Protein AF-A0A7W1DXP7-F1 (afdb_monomer_lite)

Foldseek 3Di:
DDDDDCPDLPPQQWDWDQDPQLKIFIDHVNHGLDIGHD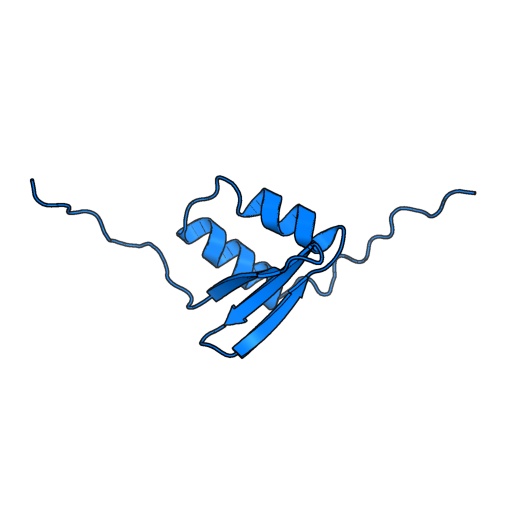PRSVVLCVQPVVDDSSSNNVSSCCVSPPPVPPPPDPPPDD

Radius of gyration: 15.11 Å; chains: 1; bounding box: 29×36×48 Å

Sequence (78 aa):
MTTDTHDDVTDLGFTYQTVKDGRVRIFWRGKIATELSGKRAVQFVQRVDGADFAVSQRVMAKATGNFKRGNERPPTRP

Secondary structure (DSSP, 8-state):
------------SEEEEEETTTEEEEEETTEEEEEE-THHHHHHHHHHTT--HHHHHHHHHHHHHHGGG---------

Structure (mmCIF, N/CA/C/O backbone):
data_AF-A0A7W1DXP7-F1
#
_entry.id   AF-A0A7W1DXP7-F1
#
loop_
_atom_site.group_PDB
_atom_site.id
_atom_site.type_symbol
_at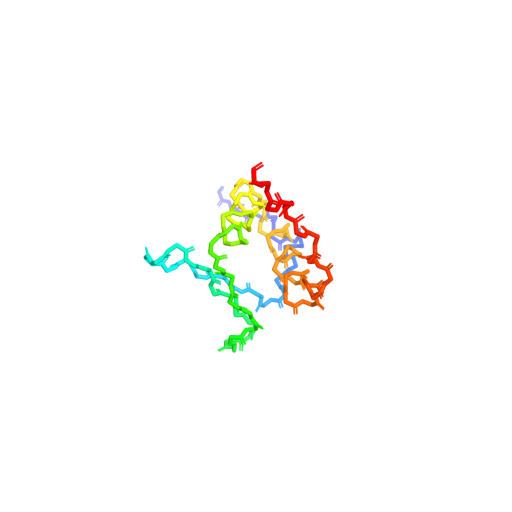om_site.label_atom_id
_atom_site.label_alt_id
_atom_site.label_comp_id
_atom_site.label_asym_id
_atom_site.label_entity_id
_atom_site.label_seq_id
_atom_site.pdbx_PDB_ins_code
_atom_site.Cartn_x
_atom_site.Cartn_y
_atom_site.Cartn_z
_atom_site.occupancy
_atom_site.B_iso_or_equiv
_atom_site.auth_seq_id
_atom_site.auth_comp_id
_atom_site.auth_asym_id
_atom_site.auth_atom_id
_atom_site.pdbx_PDB_model_num
ATOM 1 N N . MET A 1 1 ? 5.865 -12.135 -32.464 1.00 54.59 1 MET A N 1
ATOM 2 C CA . MET A 1 1 ? 5.302 -12.256 -31.104 1.00 54.59 1 MET A CA 1
ATOM 3 C C . MET A 1 1 ? 6.375 -12.869 -30.219 1.00 54.59 1 MET A C 1
ATOM 5 O O . MET A 1 1 ? 6.455 -14.085 -30.160 1.00 54.59 1 MET A O 1
ATOM 9 N N . THR A 1 2 ? 7.214 -12.045 -29.589 1.00 42.81 2 THR A N 1
ATOM 10 C CA . THR A 1 2 ? 8.010 -12.454 -28.421 1.00 42.81 2 THR A CA 1
ATOM 11 C C . THR A 1 2 ? 8.314 -11.191 -27.624 1.00 42.81 2 THR A C 1
ATOM 13 O O . THR A 1 2 ? 8.830 -10.219 -28.165 1.00 42.81 2 THR A O 1
ATOM 16 N N . THR A 1 3 ? 7.846 -11.172 -26.384 1.00 53.38 3 THR A N 1
ATOM 17 C CA . THR A 1 3 ? 7.853 -10.056 -25.437 1.00 53.38 3 THR A CA 1
ATOM 18 C C . THR A 1 3 ? 9.252 -9.856 -24.867 1.00 53.38 3 THR A C 1
ATOM 20 O O . THR A 1 3 ? 9.659 -10.622 -23.997 1.00 53.38 3 THR A O 1
ATOM 23 N N . ASP A 1 4 ? 9.969 -8.839 -25.326 1.00 55.97 4 ASP A N 1
ATOM 24 C CA . ASP A 1 4 ? 11.268 -8.472 -24.766 1.00 55.97 4 ASP A CA 1
ATOM 25 C C . ASP A 1 4 ? 11.276 -6.980 -24.437 1.00 55.97 4 ASP A C 1
ATOM 27 O O . ASP A 1 4 ? 11.187 -6.155 -25.341 1.00 55.97 4 ASP A O 1
ATOM 31 N N . THR A 1 5 ? 11.241 -6.668 -23.137 1.00 52.94 5 THR A N 1
ATOM 32 C CA . THR A 1 5 ? 11.845 -5.508 -22.444 1.00 52.94 5 THR A CA 1
ATOM 33 C C . THR A 1 5 ? 11.472 -5.663 -20.955 1.00 52.94 5 THR A C 1
ATOM 35 O O . THR A 1 5 ? 10.534 -5.041 -20.463 1.00 52.94 5 THR A O 1
ATOM 38 N N . HIS A 1 6 ? 12.121 -6.598 -20.253 1.00 59.81 6 HIS A N 1
ATOM 39 C CA . HIS A 1 6 ? 11.968 -6.833 -18.804 1.00 59.81 6 HIS A CA 1
ATOM 40 C C . HIS A 1 6 ? 13.277 -6.483 -18.070 1.00 59.81 6 HIS A C 1
ATOM 42 O O . HIS A 1 6 ? 13.856 -7.319 -17.392 1.00 59.81 6 HIS A O 1
ATOM 48 N N . ASP A 1 7 ? 13.734 -5.245 -18.207 1.00 52.47 7 ASP A N 1
ATOM 49 C CA . ASP A 1 7 ? 14.949 -4.690 -17.587 1.00 52.47 7 ASP A CA 1
ATOM 50 C C . ASP A 1 7 ? 14.559 -3.222 -17.315 1.00 52.47 7 ASP A C 1
ATOM 52 O O . ASP A 1 7 ? 14.208 -2.515 -18.251 1.00 52.47 7 ASP A O 1
ATOM 56 N N . ASP A 1 8 ? 14.339 -2.659 -16.129 1.00 56.84 8 ASP A N 1
ATOM 57 C CA . ASP A 1 8 ? 14.832 -2.880 -14.777 1.00 56.84 8 ASP A CA 1
ATOM 58 C C . ASP A 1 8 ? 13.707 -2.547 -13.781 1.00 56.84 8 ASP A C 1
ATOM 60 O O . ASP A 1 8 ? 13.743 -1.540 -13.057 1.00 56.84 8 ASP A O 1
ATOM 64 N N . VAL A 1 9 ? 12.634 -3.336 -13.744 1.00 60.69 9 VAL A N 1
ATOM 65 C CA . VAL A 1 9 ? 11.622 -3.097 -12.714 1.00 60.69 9 VAL A CA 1
ATOM 66 C C . VAL A 1 9 ? 12.196 -3.607 -11.403 1.00 60.69 9 VAL A C 1
ATOM 68 O O . VAL A 1 9 ? 12.162 -4.800 -11.131 1.00 60.69 9 VAL A O 1
ATOM 71 N N . THR A 1 10 ? 12.819 -2.700 -10.642 1.00 67.62 10 THR A N 1
ATOM 72 C CA . THR A 1 10 ? 13.518 -3.011 -9.395 1.00 67.62 10 THR A CA 1
ATOM 73 C C . THR A 1 10 ? 12.530 -3.634 -8.415 1.00 67.62 10 THR A C 1
ATOM 75 O O . THR A 1 10 ? 11.856 -2.929 -7.661 1.00 67.62 10 THR A O 1
ATOM 78 N N . ASP A 1 11 ? 12.424 -4.959 -8.441 1.00 77.94 11 ASP A N 1
ATOM 79 C CA . ASP A 1 11 ? 11.683 -5.702 -7.444 1.00 77.94 11 ASP A CA 1
ATOM 80 C C . ASP A 1 11 ? 12.477 -5.627 -6.145 1.00 77.94 11 ASP A C 1
ATOM 82 O O . ASP A 1 11 ? 13.478 -6.306 -5.925 1.00 77.94 11 ASP A O 1
ATOM 86 N N . LEU A 1 12 ? 12.047 -4.720 -5.277 1.00 81.62 12 LEU A N 1
ATOM 87 C CA . LEU A 1 12 ? 12.623 -4.553 -3.951 1.00 81.62 12 LEU A CA 1
ATOM 88 C C . LEU A 1 12 ? 12.082 -5.620 -2.976 1.00 81.62 12 LEU A C 1
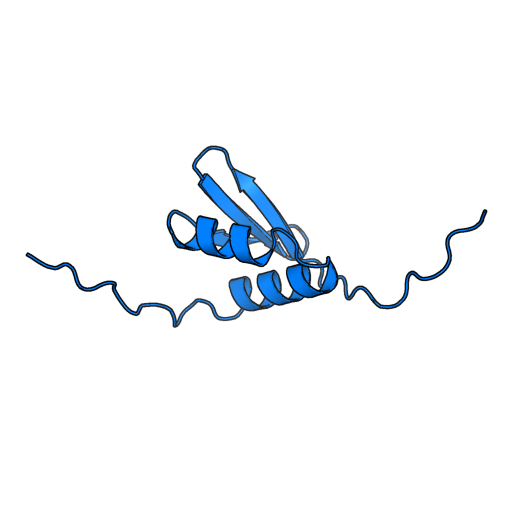ATOM 90 O O . LEU A 1 12 ? 12.453 -5.630 -1.796 1.00 81.62 12 LEU A O 1
ATOM 94 N N . GLY A 1 13 ? 11.211 -6.520 -3.453 1.00 85.69 13 GLY A N 1
ATOM 95 C CA . GLY A 1 13 ? 10.551 -7.550 -2.662 1.00 85.69 13 GLY A CA 1
ATOM 96 C C . GLY A 1 13 ? 9.476 -6.986 -1.734 1.00 85.69 13 GLY A C 1
ATOM 97 O O . GLY A 1 13 ? 9.187 -7.595 -0.695 1.00 85.69 13 GLY A O 1
ATOM 98 N N . PHE A 1 14 ? 8.923 -5.810 -2.059 1.00 86.94 14 PHE A N 1
ATOM 99 C CA . PHE A 1 14 ? 7.762 -5.268 -1.367 1.00 86.94 14 PHE A CA 1
ATOM 100 C C . PHE A 1 14 ? 6.478 -5.705 -2.061 1.00 86.94 14 PHE A C 1
ATOM 102 O O . PHE A 1 14 ? 6.341 -5.662 -3.280 1.00 86.94 14 PHE A O 1
ATOM 109 N N . THR A 1 15 ? 5.502 -6.099 -1.260 1.00 87.75 15 THR A N 1
ATOM 110 C CA . THR A 1 15 ? 4.147 -6.399 -1.715 1.00 87.75 15 THR A CA 1
ATOM 111 C C . THR A 1 15 ? 3.170 -5.671 -0.812 1.00 87.75 15 THR A C 1
ATOM 113 O O . THR A 1 15 ? 3.487 -5.367 0.338 1.00 87.75 15 THR A O 1
ATOM 116 N N . TYR A 1 16 ? 1.982 -5.360 -1.315 1.00 89.31 16 TYR A N 1
ATOM 117 C CA . TYR A 1 16 ? 0.929 -4.779 -0.497 1.00 89.31 16 TYR A CA 1
ATOM 118 C C . TYR A 1 16 ? -0.371 -5.550 -0.678 1.00 89.31 16 TYR A C 1
ATOM 120 O O . TYR A 1 16 ? -0.627 -6.141 -1.722 1.00 89.31 16 TYR A O 1
ATOM 128 N N . GLN A 1 17 ? -1.194 -5.533 0.360 1.00 90.06 17 GLN A N 1
ATOM 129 C CA . GLN A 1 17 ? -2.517 -6.123 0.365 1.00 90.06 17 GLN A CA 1
ATOM 130 C C . GLN A 1 17 ? -3.498 -5.123 0.960 1.00 90.06 17 GLN A C 1
ATOM 132 O O . GLN A 1 17 ? -3.340 -4.679 2.099 1.00 90.06 17 GLN A O 1
ATOM 137 N N . THR A 1 18 ? -4.523 -4.776 0.194 1.00 88.50 18 THR A N 1
ATOM 138 C CA . THR A 1 18 ? -5.688 -4.043 0.684 1.00 88.50 18 THR A CA 1
ATOM 139 C C . THR A 1 18 ? -6.611 -5.009 1.427 1.00 88.50 18 THR A C 1
ATOM 141 O O . THR A 1 18 ? -6.914 -6.102 0.952 1.00 88.50 18 THR A O 1
ATOM 144 N N . VAL A 1 19 ? -7.054 -4.628 2.622 1.00 87.62 19 VAL A N 1
ATOM 145 C CA . VAL A 1 19 ? -8.055 -5.377 3.394 1.00 87.62 19 VAL A CA 1
ATOM 146 C C . VAL A 1 19 ? -9.392 -4.643 3.384 1.00 87.62 19 VAL A C 1
ATOM 148 O O . VAL A 1 19 ? -9.440 -3.417 3.299 1.00 87.62 19 VAL A O 1
ATOM 151 N N . LYS A 1 20 ? -10.480 -5.411 3.517 1.00 78.50 20 LYS A N 1
ATOM 152 C CA . LYS A 1 20 ? -11.887 -4.958 3.456 1.00 78.50 20 LYS A CA 1
ATOM 153 C C . LYS A 1 20 ? -12.215 -3.801 4.412 1.00 78.50 20 LYS A C 1
ATOM 155 O O . LYS A 1 20 ? -13.056 -2.973 4.099 1.00 78.50 20 LYS A O 1
ATOM 160 N N . ASP A 1 21 ? -11.493 -3.713 5.527 1.00 80.31 21 ASP A N 1
ATOM 161 C CA . ASP A 1 21 ? -11.567 -2.619 6.509 1.00 80.31 21 ASP A CA 1
ATOM 162 C C . ASP A 1 21 ? -10.996 -1.274 6.003 1.00 80.31 21 ASP A C 1
ATOM 164 O O . ASP A 1 21 ? -10.866 -0.324 6.776 1.00 80.31 21 ASP A O 1
ATOM 168 N N . GLY A 1 22 ? -10.564 -1.186 4.741 1.00 81.31 22 GLY A N 1
ATOM 169 C CA . GLY A 1 22 ? -9.916 0.008 4.194 1.00 81.31 22 GLY A CA 1
ATOM 170 C C . GLY A 1 22 ? -8.500 0.225 4.734 1.00 81.31 22 GLY A C 1
ATOM 171 O O . GLY A 1 22 ? -8.027 1.359 4.810 1.00 81.31 22 GLY A O 1
ATOM 172 N N . ARG A 1 23 ? -7.819 -0.852 5.144 1.00 87.81 23 ARG A N 1
ATOM 173 C CA . ARG A 1 23 ? -6.402 -0.824 5.550 1.00 87.81 23 ARG A CA 1
ATOM 174 C C . ARG A 1 23 ? -5.531 -1.423 4.452 1.00 87.81 23 ARG A C 1
ATOM 176 O O . ARG A 1 23 ? -6.012 -2.154 3.589 1.00 87.81 23 ARG A O 1
ATOM 183 N N . VAL A 1 24 ? -4.241 -1.129 4.502 1.00 89.81 24 VAL A N 1
ATOM 184 C CA . VAL A 1 24 ? -3.236 -1.665 3.584 1.00 89.81 24 VAL A CA 1
ATOM 185 C C . VAL A 1 24 ? -2.103 -2.266 4.392 1.00 89.81 24 VAL A C 1
ATOM 187 O O . VAL A 1 24 ? -1.480 -1.579 5.195 1.00 89.81 24 VAL A O 1
ATOM 190 N N . ARG A 1 25 ? -1.809 -3.539 4.161 1.00 90.94 25 ARG A N 1
ATOM 191 C CA . ARG A 1 25 ? -0.658 -4.233 4.736 1.00 90.94 25 ARG A CA 1
ATOM 192 C C . ARG A 1 25 ? 0.443 -4.284 3.705 1.00 90.94 25 ARG A C 1
ATOM 194 O O . ARG A 1 25 ? 0.227 -4.807 2.622 1.00 90.94 25 ARG A O 1
ATOM 201 N N . ILE A 1 26 ? 1.604 -3.751 4.043 1.00 89.94 26 ILE A N 1
ATOM 202 C CA . ILE A 1 26 ? 2.797 -3.827 3.211 1.00 89.94 26 ILE A CA 1
ATOM 203 C C . ILE A 1 26 ? 3.695 -4.905 3.803 1.00 89.94 26 ILE A C 1
ATOM 205 O O . ILE A 1 26 ? 4.037 -4.867 4.988 1.00 89.94 26 ILE A O 1
ATOM 209 N N . PHE A 1 27 ? 4.084 -5.859 2.971 1.00 90.00 27 PHE A N 1
ATOM 210 C CA . PHE A 1 27 ? 4.973 -6.951 3.308 1.00 90.00 27 PHE A CA 1
ATOM 211 C C . PHE A 1 27 ? 6.308 -6.755 2.607 1.00 90.00 27 PHE A C 1
ATOM 213 O O . PHE A 1 27 ? 6.366 -6.388 1.437 1.00 90.00 27 PHE A O 1
ATOM 220 N N . TRP A 1 28 ? 7.383 -7.045 3.320 1.00 89.62 28 TRP A N 1
ATOM 221 C CA . TRP A 1 28 ? 8.728 -7.099 2.781 1.00 89.62 28 TRP A CA 1
ATOM 222 C C . TRP A 1 28 ? 9.251 -8.521 2.931 1.00 89.62 28 TRP A C 1
ATOM 224 O O . TRP A 1 28 ? 9.331 -9.034 4.050 1.00 89.62 28 TRP A O 1
ATOM 234 N N . ARG A 1 29 ? 9.556 -9.181 1.808 1.00 86.19 29 ARG A N 1
ATOM 235 C CA . ARG A 1 29 ? 10.066 -10.566 1.779 1.00 86.19 29 ARG A CA 1
ATOM 236 C C . ARG A 1 29 ? 9.234 -11.543 2.633 1.00 86.19 29 ARG A C 1
ATOM 238 O O . ARG A 1 29 ? 9.775 -12.346 3.388 1.00 86.19 29 ARG A O 1
ATOM 245 N N . GLY A 1 30 ? 7.905 -11.429 2.563 1.00 84.44 30 GLY A N 1
ATOM 246 C CA . GLY A 1 30 ? 6.967 -12.288 3.300 1.00 84.44 30 GLY A CA 1
ATOM 247 C C . GLY A 1 30 ? 6.721 -11.908 4.767 1.00 84.44 30 GLY A C 1
ATOM 248 O O . GLY A 1 30 ? 5.938 -12.571 5.440 1.00 84.44 30 GLY A O 1
ATOM 249 N N . LYS A 1 31 ? 7.336 -10.835 5.280 1.00 86.44 31 LYS A N 1
ATOM 250 C CA . LYS A 1 31 ? 7.083 -10.312 6.633 1.00 86.44 31 LYS A CA 1
ATOM 251 C C . LYS A 1 31 ? 6.284 -9.021 6.568 1.00 86.44 31 LYS A C 1
ATOM 253 O O . LYS A 1 31 ? 6.575 -8.175 5.731 1.00 86.44 31 LYS A O 1
ATOM 258 N N . ILE A 1 32 ? 5.310 -8.839 7.461 1.00 87.94 32 ILE A N 1
ATOM 259 C CA . ILE A 1 32 ? 4.583 -7.565 7.576 1.00 87.94 32 ILE A CA 1
ATOM 260 C C . ILE A 1 32 ? 5.593 -6.480 7.960 1.00 87.94 32 ILE A C 1
ATOM 262 O O . ILE A 1 32 ? 6.146 -6.502 9.057 1.00 87.94 32 ILE A O 1
ATOM 266 N N . ALA A 1 33 ? 5.842 -5.549 7.042 1.00 87.38 33 ALA A N 1
ATOM 267 C CA . ALA A 1 33 ? 6.751 -4.433 7.248 1.00 87.38 33 ALA A CA 1
ATOM 268 C C . ALA A 1 33 ? 6.009 -3.230 7.838 1.00 87.38 33 ALA A C 1
ATOM 270 O O . ALA A 1 33 ? 6.510 -2.580 8.753 1.00 87.38 33 ALA A O 1
ATOM 271 N N . THR A 1 34 ? 4.800 -2.938 7.342 1.00 85.69 34 THR A N 1
ATOM 272 C CA . THR A 1 34 ? 3.935 -1.904 7.924 1.00 85.69 34 THR A CA 1
ATOM 273 C C . THR A 1 34 ? 2.455 -2.131 7.604 1.00 85.69 34 THR A C 1
ATOM 275 O O . THR A 1 34 ? 2.120 -2.762 6.604 1.00 85.69 34 THR A O 1
ATOM 278 N N .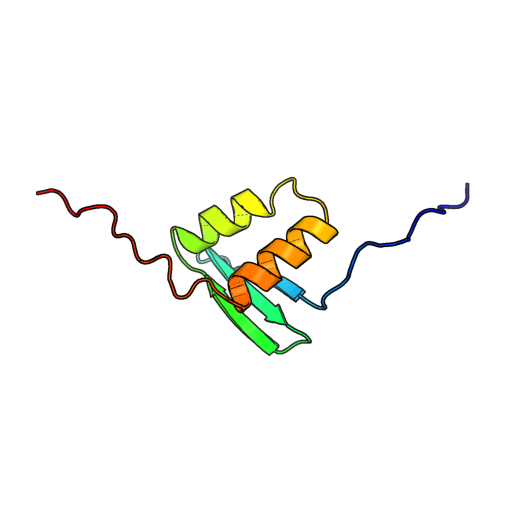 GLU A 1 35 ? 1.561 -1.604 8.443 1.00 87.56 35 GLU A N 1
ATOM 279 C CA . GLU A 1 35 ? 0.119 -1.542 8.183 1.00 87.56 35 GLU A CA 1
ATOM 280 C C . GLU A 1 35 ? -0.326 -0.071 8.185 1.00 87.56 35 GLU A C 1
ATOM 282 O O . GLU A 1 35 ? -0.048 0.689 9.114 1.00 87.56 35 GLU A O 1
ATOM 287 N N . LEU A 1 36 ? -1.011 0.339 7.122 1.00 85.81 36 LEU A N 1
ATOM 288 C CA . LEU A 1 36 ? -1.590 1.663 6.941 1.00 85.81 36 LEU A CA 1
ATOM 289 C C . LEU A 1 36 ? -3.103 1.563 7.119 1.00 85.81 36 LEU A C 1
ATOM 291 O O . LEU A 1 36 ? -3.729 0.660 6.578 1.00 85.81 36 LEU A O 1
ATOM 295 N N . SER A 1 37 ? -3.713 2.510 7.824 1.00 84.88 37 SER A N 1
ATOM 296 C CA . SER A 1 37 ? -5.164 2.557 8.032 1.00 84.88 37 SER A CA 1
ATOM 297 C C . SER A 1 37 ? -5.711 3.977 7.871 1.00 84.88 37 SER A C 1
ATOM 299 O O . SER A 1 37 ? -4.961 4.964 7.901 1.00 84.88 37 SER A O 1
ATOM 301 N N . GLY A 1 38 ? -7.023 4.080 7.637 1.00 85.06 38 GLY A N 1
ATOM 302 C CA . GLY A 1 38 ? -7.725 5.352 7.462 1.00 85.06 38 GLY A CA 1
ATOM 303 C C . GLY A 1 38 ? -7.115 6.203 6.346 1.00 85.06 38 GLY A C 1
ATOM 304 O O . GLY A 1 38 ? -6.835 5.720 5.250 1.00 85.06 38 GLY A O 1
ATOM 305 N N . LYS A 1 39 ? -6.831 7.477 6.638 1.00 82.44 39 LYS A N 1
ATOM 306 C CA . LYS A 1 39 ? -6.277 8.429 5.659 1.00 82.44 39 LYS A CA 1
ATOM 307 C C . LYS A 1 39 ? -4.948 7.970 5.038 1.00 82.44 39 LYS A C 1
ATOM 309 O O . LYS A 1 39 ? -4.679 8.287 3.884 1.00 82.44 39 LYS A O 1
ATOM 314 N N . ARG A 1 40 ? -4.123 7.212 5.772 1.00 79.06 40 ARG A N 1
ATOM 315 C CA . ARG A 1 40 ? -2.824 6.719 5.275 1.00 79.06 40 ARG A CA 1
ATOM 316 C C . ARG A 1 40 ? -2.991 5.620 4.235 1.00 79.06 40 ARG A C 1
ATOM 318 O O . ARG A 1 40 ? -2.269 5.622 3.245 1.00 79.06 40 ARG A O 1
ATOM 325 N N . ALA A 1 41 ? -3.947 4.719 4.455 1.00 85.88 41 ALA A N 1
ATOM 326 C CA . ALA A 1 41 ? -4.294 3.681 3.494 1.00 85.88 41 ALA A CA 1
ATOM 327 C C . ALA A 1 41 ? -4.816 4.303 2.197 1.00 85.88 41 ALA A C 1
ATOM 329 O O . ALA A 1 41 ? -4.310 3.987 1.129 1.00 85.88 41 ALA A O 1
ATOM 330 N N . VAL A 1 42 ? -5.738 5.265 2.301 1.00 85.25 42 VAL A N 1
ATOM 331 C CA . VAL A 1 42 ? -6.292 5.973 1.136 1.00 85.25 42 VAL A CA 1
ATOM 332 C C . VAL A 1 42 ? -5.200 6.706 0.352 1.00 85.25 42 VAL A C 1
ATOM 334 O O . VAL A 1 42 ? -5.093 6.525 -0.855 1.00 85.25 42 VAL A O 1
ATOM 337 N N . GLN A 1 43 ? -4.337 7.475 1.027 1.00 83.88 43 GLN A N 1
ATOM 338 C CA . GLN A 1 43 ? -3.223 8.171 0.368 1.00 83.88 43 GLN A CA 1
ATOM 339 C C . GLN A 1 43 ? -2.195 7.220 -0.248 1.00 83.88 43 GLN A C 1
ATOM 341 O O . GLN A 1 43 ? -1.551 7.573 -1.231 1.00 83.88 43 GLN A O 1
ATOM 346 N N . PHE A 1 44 ? -1.977 6.050 0.355 1.00 86.25 44 PHE A N 1
ATOM 347 C CA . PHE A 1 44 ? -1.099 5.039 -0.219 1.00 86.25 44 PHE A CA 1
ATOM 348 C C . PHE A 1 44 ? -1.712 4.455 -1.483 1.00 86.25 44 PHE A C 1
ATOM 350 O O . PHE A 1 44 ? -1.039 4.457 -2.506 1.00 86.25 44 PHE A O 1
ATOM 357 N N . VAL A 1 45 ? -2.981 4.033 -1.424 1.00 86.19 45 VAL A N 1
ATOM 358 C CA . VAL A 1 45 ? -3.711 3.499 -2.579 1.00 86.19 45 VAL A CA 1
ATOM 359 C C . VAL A 1 45 ? -3.675 4.513 -3.713 1.00 86.19 45 VAL A C 1
ATOM 361 O O . VAL A 1 45 ? -3.195 4.166 -4.771 1.00 86.19 45 VAL A O 1
ATOM 364 N N . GLN A 1 46 ? -3.994 5.785 -3.471 1.00 87.00 46 GLN A N 1
ATOM 365 C CA . GLN A 1 46 ? -3.909 6.844 -4.490 1.00 87.00 46 GLN A CA 1
ATOM 366 C C . GLN A 1 46 ? -2.513 7.055 -5.099 1.00 87.00 46 GLN A C 1
ATOM 368 O O . GLN A 1 46 ? -2.404 7.591 -6.193 1.00 87.00 46 GLN A O 1
ATOM 373 N N . ARG A 1 47 ? -1.436 6.708 -4.383 1.00 84.69 47 ARG A N 1
ATOM 374 C CA . ARG A 1 47 ? -0.060 6.833 -4.890 1.00 84.69 47 ARG A CA 1
ATOM 375 C C . ARG A 1 47 ? 0.398 5.621 -5.689 1.00 84.69 47 ARG A C 1
ATOM 377 O O . ARG A 1 47 ? 1.338 5.765 -6.462 1.00 84.69 47 ARG A O 1
ATOM 384 N N . VAL A 1 48 ? -0.179 4.447 -5.434 1.00 85.69 48 VAL A N 1
ATOM 385 C CA . VAL A 1 48 ? 0.109 3.220 -6.194 1.00 85.69 48 VAL A CA 1
ATOM 386 C C . VAL A 1 48 ? -0.903 2.997 -7.321 1.00 85.69 48 VAL A C 1
ATOM 388 O O . VAL A 1 48 ? -0.584 2.340 -8.304 1.00 85.69 48 VAL A O 1
ATOM 391 N N . ASP A 1 49 ? -2.099 3.570 -7.199 1.00 84.06 49 ASP A N 1
ATOM 392 C CA . ASP A 1 49 ? -3.159 3.561 -8.201 1.00 84.06 49 ASP A CA 1
ATOM 393 C C . ASP A 1 49 ? -2.721 4.401 -9.406 1.00 84.06 49 ASP A C 1
ATOM 395 O O . ASP A 1 49 ? -2.501 5.607 -9.300 1.00 84.06 49 ASP A O 1
ATOM 399 N N . GLY A 1 50 ? -2.495 3.731 -10.536 1.00 80.94 50 GLY A N 1
ATOM 400 C CA . GLY A 1 50 ? -1.938 4.332 -11.752 1.00 80.94 50 GLY A CA 1
ATOM 401 C C . GLY A 1 50 ? -0.413 4.498 -11.770 1.00 80.94 50 GLY A C 1
ATOM 402 O O . GLY A 1 50 ? 0.115 5.036 -12.739 1.00 80.94 50 GLY A O 1
ATOM 403 N N . ALA A 1 51 ? 0.307 4.042 -10.740 1.00 84.38 51 ALA A N 1
ATOM 404 C CA . ALA A 1 51 ? 1.766 4.074 -10.724 1.00 84.38 51 ALA A CA 1
ATOM 405 C C . ALA A 1 51 ? 2.370 2.777 -11.276 1.00 84.38 51 ALA A C 1
ATOM 407 O O . ALA A 1 51 ? 1.905 1.678 -10.971 1.00 84.38 51 ALA A O 1
ATOM 408 N N . ASP A 1 52 ? 3.476 2.897 -12.010 1.00 86.62 52 ASP A N 1
ATOM 409 C CA . ASP A 1 52 ? 4.227 1.740 -12.496 1.00 86.62 52 ASP A CA 1
ATOM 410 C C . ASP A 1 52 ? 4.735 0.856 -11.351 1.00 86.62 52 ASP A C 1
ATOM 412 O O . ASP A 1 52 ? 4.952 1.312 -10.221 1.00 86.62 52 ASP A O 1
ATOM 416 N N . PHE A 1 53 ? 5.003 -0.419 -11.647 1.00 82.56 53 PHE A N 1
ATOM 417 C CA . PHE A 1 53 ? 5.483 -1.379 -10.649 1.00 82.56 53 PHE A CA 1
ATOM 418 C C . PHE A 1 53 ? 6.759 -0.884 -9.939 1.00 82.56 53 PHE A C 1
ATOM 420 O O . PHE A 1 53 ? 6.813 -0.896 -8.709 1.00 82.56 53 PHE A O 1
ATOM 427 N N . ALA A 1 54 ? 7.730 -0.314 -10.664 1.00 83.44 54 ALA A N 1
ATOM 428 C CA . ALA A 1 54 ? 8.940 0.275 -10.070 1.00 83.44 54 ALA A CA 1
ATOM 429 C C . ALA A 1 54 ? 8.641 1.454 -9.123 1.00 83.44 54 ALA A C 1
ATOM 431 O O . ALA A 1 54 ? 9.275 1.608 -8.072 1.00 83.44 54 ALA A O 1
ATOM 432 N N . VAL A 1 55 ? 7.663 2.295 -9.472 1.00 84.31 55 VAL A N 1
ATOM 433 C CA . VAL A 1 55 ? 7.239 3.425 -8.635 1.00 84.31 55 VAL A CA 1
ATOM 434 C C . VAL A 1 55 ? 6.544 2.903 -7.381 1.00 84.31 55 VAL A C 1
ATOM 436 O O . VAL A 1 55 ? 6.880 3.332 -6.276 1.00 84.31 55 VAL A O 1
ATOM 439 N N . SER A 1 56 ? 5.660 1.918 -7.528 1.00 8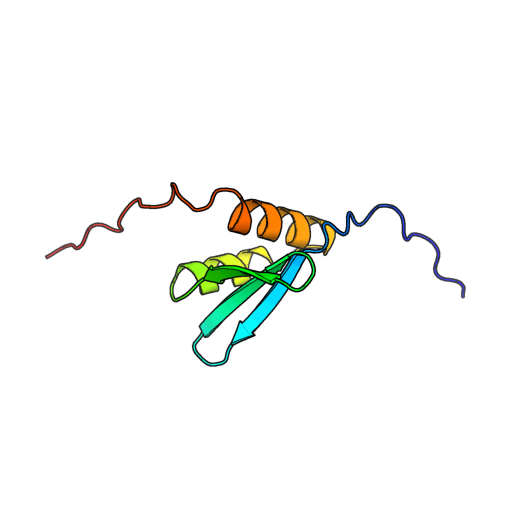7.06 56 SER A N 1
ATOM 440 C CA . SER A 1 56 ? 4.979 1.249 -6.420 1.00 87.06 56 SER A CA 1
ATOM 441 C C . SER A 1 56 ? 5.970 0.624 -5.431 1.00 87.06 56 SER A C 1
ATOM 443 O O . SER A 1 56 ? 5.842 0.840 -4.224 1.00 87.06 56 SER A O 1
ATOM 445 N N . GLN A 1 57 ? 7.014 -0.060 -5.914 1.00 87.56 57 GLN A N 1
ATOM 446 C CA . GLN A 1 57 ? 8.094 -0.607 -5.079 1.00 87.56 57 GLN A CA 1
ATOM 447 C C . GLN A 1 57 ? 8.798 0.491 -4.264 1.00 87.56 57 GLN A C 1
ATOM 449 O O . GLN A 1 57 ? 8.976 0.360 -3.051 1.00 87.56 57 GLN A O 1
ATOM 454 N N . ARG A 1 58 ? 9.137 1.627 -4.892 1.00 85.25 58 ARG A N 1
ATOM 455 C CA . ARG A 1 58 ? 9.741 2.784 -4.205 1.00 85.25 58 ARG A CA 1
ATOM 456 C C . ARG A 1 58 ? 8.797 3.432 -3.191 1.00 85.25 58 ARG A C 1
ATOM 458 O O . ARG A 1 58 ? 9.248 3.860 -2.127 1.00 85.25 58 ARG A O 1
ATOM 465 N N . VAL A 1 59 ? 7.503 3.522 -3.498 1.0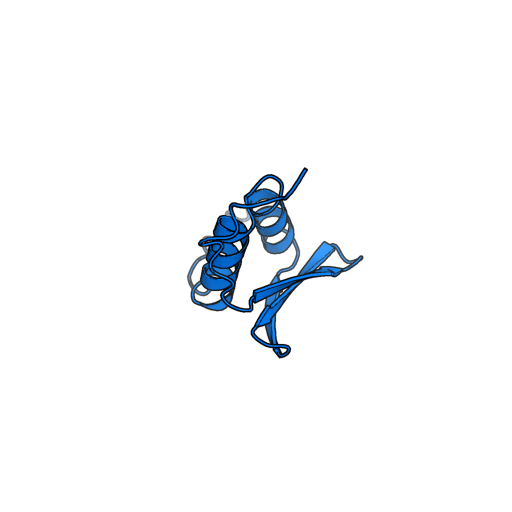0 86.06 59 VAL A N 1
ATOM 466 C CA . VAL A 1 59 ? 6.478 4.047 -2.581 1.00 86.06 59 VAL A CA 1
ATOM 467 C C . VAL A 1 59 ? 6.346 3.139 -1.359 1.00 86.06 59 VAL A C 1
ATOM 469 O O . VAL A 1 59 ? 6.345 3.642 -0.235 1.00 86.06 59 VAL A O 1
ATOM 472 N N . MET A 1 60 ? 6.319 1.818 -1.553 1.00 87.12 60 MET A N 1
ATOM 473 C CA . MET A 1 60 ? 6.312 0.839 -0.464 1.00 87.12 60 MET A CA 1
ATOM 474 C C . MET A 1 60 ? 7.581 0.922 0.381 1.00 87.12 60 MET A C 1
ATOM 476 O O . MET A 1 60 ? 7.474 1.045 1.597 1.00 87.12 60 MET A O 1
ATOM 480 N N . ALA A 1 61 ? 8.761 0.976 -0.241 1.00 85.00 61 ALA A N 1
ATOM 481 C CA . ALA A 1 61 ? 10.032 1.127 0.464 1.00 85.00 61 ALA A CA 1
ATOM 482 C C . ALA A 1 61 ? 10.079 2.408 1.320 1.00 85.00 61 ALA A C 1
ATOM 484 O O . ALA A 1 61 ? 10.544 2.395 2.462 1.00 85.00 61 ALA A O 1
ATOM 485 N N . LYS A 1 62 ? 9.544 3.525 0.804 1.00 80.56 62 LYS A N 1
ATOM 486 C CA . LYS A 1 62 ? 9.391 4.775 1.569 1.00 80.56 62 LYS A CA 1
ATOM 487 C C . LYS A 1 62 ? 8.388 4.627 2.716 1.00 80.56 62 LYS A C 1
ATOM 489 O O . LYS A 1 62 ? 8.641 5.136 3.810 1.00 80.56 62 LYS A O 1
ATOM 494 N N . ALA A 1 63 ? 7.275 3.931 2.484 1.00 78.88 63 ALA A N 1
ATOM 495 C CA . ALA A 1 63 ? 6.249 3.687 3.493 1.00 78.88 63 ALA A CA 1
ATOM 496 C C . ALA A 1 63 ? 6.773 2.814 4.646 1.00 78.88 63 ALA A C 1
ATOM 498 O O . ALA A 1 63 ? 6.517 3.131 5.807 1.00 78.88 63 ALA A O 1
ATOM 499 N N . THR A 1 64 ? 7.561 1.777 4.346 1.00 79.25 64 THR A N 1
ATOM 500 C CA . THR A 1 64 ? 8.181 0.892 5.344 1.00 79.25 64 THR A CA 1
ATOM 501 C C . THR A 1 64 ? 9.389 1.526 6.028 1.00 79.25 64 THR A C 1
ATOM 503 O O . THR A 1 64 ? 9.645 1.244 7.193 1.00 79.25 64 THR A O 1
ATOM 506 N N . GLY A 1 65 ? 10.135 2.382 5.322 1.00 69.50 65 GLY A N 1
ATOM 507 C CA . GLY A 1 65 ? 11.396 2.945 5.805 1.00 69.50 65 GLY A CA 1
ATOM 508 C C . GLY A 1 65 ? 11.279 4.242 6.606 1.00 69.50 65 GLY A C 1
ATOM 509 O O . GLY A 1 65 ? 12.123 4.484 7.461 1.00 69.50 65 GLY A O 1
ATOM 510 N N . ASN A 1 66 ? 10.289 5.110 6.353 1.00 53.47 66 ASN A N 1
ATOM 511 C CA . ASN A 1 66 ? 10.352 6.468 6.917 1.00 53.47 66 ASN A CA 1
ATOM 512 C C . ASN A 1 66 ? 9.022 7.228 7.064 1.00 53.47 66 ASN A C 1
ATOM 514 O O . ASN A 1 66 ? 9.025 8.450 7.217 1.00 53.47 66 ASN A O 1
ATOM 518 N N . PHE A 1 67 ? 7.866 6.556 7.122 1.00 51.00 67 PHE A N 1
ATOM 519 C CA . PHE A 1 67 ? 6.604 7.263 7.411 1.00 51.00 67 PHE A CA 1
ATOM 520 C C . PHE A 1 67 ? 6.533 7.840 8.850 1.00 51.00 67 PHE A C 1
ATOM 522 O O . PHE A 1 67 ? 5.622 8.590 9.198 1.00 51.00 67 PHE A O 1
ATOM 529 N N . LYS A 1 68 ? 7.529 7.560 9.702 1.00 49.09 68 LYS A N 1
ATOM 530 C CA . LYS A 1 68 ? 7.553 7.915 11.131 1.00 49.09 68 LYS A CA 1
ATOM 531 C C . LYS A 1 68 ? 7.589 9.425 11.443 1.00 49.09 68 LYS A C 1
ATOM 533 O O . LYS A 1 68 ? 7.514 9.772 12.616 1.00 49.09 68 LYS A O 1
ATOM 538 N N . ARG A 1 69 ? 7.664 10.323 10.448 1.00 52.59 69 ARG A N 1
ATOM 539 C CA . ARG A 1 69 ? 7.640 11.789 10.668 1.00 52.59 69 ARG A CA 1
ATOM 540 C C . ARG A 1 69 ? 6.422 12.534 10.109 1.00 52.59 69 ARG A C 1
ATOM 542 O O . ARG A 1 69 ? 6.283 13.720 10.374 1.00 52.59 69 ARG A O 1
ATOM 549 N N . GLY A 1 70 ? 5.497 11.867 9.418 1.00 44.94 70 GLY A N 1
ATOM 550 C CA . GLY A 1 70 ? 4.256 12.487 8.931 1.00 44.94 70 GLY A CA 1
ATOM 551 C C . GLY A 1 70 ? 3.173 12.586 10.009 1.00 44.94 70 GLY A C 1
ATOM 552 O O . GLY A 1 70 ? 2.087 12.032 9.842 1.00 44.94 70 GLY A O 1
ATOM 553 N N . ASN A 1 71 ? 3.480 13.225 11.138 1.00 52.62 71 ASN A N 1
ATOM 554 C CA . ASN A 1 71 ? 2.504 13.612 12.156 1.00 52.62 71 ASN A CA 1
ATOM 555 C C . ASN A 1 71 ? 2.341 15.133 12.166 1.00 52.62 71 ASN A C 1
ATOM 557 O O . ASN A 1 71 ? 2.585 15.785 13.178 1.00 52.62 71 ASN A O 1
ATOM 561 N N . GLU A 1 72 ? 1.900 15.696 11.048 1.00 50.88 72 GLU A N 1
ATOM 562 C CA . GLU A 1 72 ? 1.329 17.038 11.054 1.00 50.88 72 GLU A CA 1
ATOM 563 C C . GLU A 1 72 ? -0.186 16.874 11.017 1.00 50.88 72 GLU A C 1
ATOM 565 O O . GLU A 1 72 ? -0.815 16.585 9.998 1.00 50.88 72 GLU A O 1
ATOM 570 N N . ARG A 1 73 ? -0.727 16.902 12.236 1.00 58.53 73 ARG A N 1
ATOM 571 C CA . ARG A 1 73 ? -2.143 16.964 12.591 1.00 58.53 73 ARG A CA 1
ATOM 572 C C . ARG A 1 73 ? -2.913 17.800 11.554 1.00 58.53 73 ARG A C 1
ATOM 574 O O . ARG A 1 73 ? -2.519 18.946 11.343 1.00 58.53 73 ARG A O 1
ATOM 581 N N . PRO A 1 74 ? -4.043 17.350 10.973 1.00 56.59 74 PRO A N 1
ATOM 582 C CA . PRO A 1 74 ? -5.042 18.343 10.618 1.00 56.59 74 PRO A CA 1
ATOM 583 C C . PRO A 1 74 ? -5.477 18.992 11.944 1.00 56.59 74 PRO A C 1
ATOM 585 O O . PRO A 1 74 ? -5.779 18.253 12.888 1.00 56.59 74 PRO A O 1
ATOM 588 N N . PRO A 1 75 ? -5.432 20.328 12.078 1.00 53.47 75 PRO A N 1
ATOM 589 C CA . PRO A 1 75 ? -5.890 20.983 13.290 1.00 53.47 75 PRO A CA 1
ATOM 590 C C . PRO A 1 75 ? -7.343 20.568 13.519 1.00 53.47 75 PRO A C 1
ATOM 592 O O . PRO A 1 75 ? -8.213 20.827 12.690 1.00 53.47 75 PRO A O 1
ATOM 595 N N . THR A 1 76 ? -7.590 19.873 14.627 1.00 63.00 76 THR A N 1
ATOM 596 C CA . THR A 1 76 ? -8.923 19.765 15.215 1.00 63.00 76 THR A CA 1
ATOM 597 C C . THR A 1 76 ? -9.410 21.187 15.429 1.00 63.00 76 THR A C 1
ATOM 599 O O . THR A 1 76 ? -8.858 21.906 16.262 1.00 63.00 76 THR A O 1
ATOM 602 N N . ARG A 1 77 ? -10.377 21.614 14.624 1.00 55.50 77 ARG A N 1
ATOM 603 C CA . ARG A 1 77 ? -11.016 22.916 14.774 1.00 55.50 77 ARG A CA 1
ATOM 604 C C . ARG A 1 77 ? -12.287 22.718 15.612 1.00 55.50 77 ARG A C 1
ATOM 606 O O . ARG A 1 77 ? -13.082 21.867 15.210 1.00 55.50 77 ARG A O 1
ATOM 613 N N . PRO A 1 78 ? -12.461 23.407 16.754 1.00 63.25 78 PRO A N 1
ATOM 614 C CA . PRO A 1 78 ? -13.790 23.649 17.306 1.00 63.25 78 PRO A CA 1
ATOM 615 C C . PRO A 1 78 ? -14.564 24.651 16.438 1.00 63.25 78 PRO A C 1
ATOM 617 O O . PRO A 1 78 ? -13.914 25.497 15.775 1.00 63.25 78 PRO A O 1
#

pLDDT: mean 76.1, std 14.42, range [42.81, 90.94]